Protein AF-A0A2M7FIM4-F1 (afdb_monomer_lite)

Radius of gyration: 11.55 Å; chains: 1; bounding box: 28×25×22 Å

Structure (mmCIF, N/CA/C/O backbone):
data_AF-A0A2M7FIM4-F1
#
_entry.id   AF-A0A2M7FIM4-F1
#
loop_
_atom_site.group_PDB
_atom_site.id
_atom_site.type_symbol
_atom_site.label_atom_id
_atom_site.label_alt_id
_atom_site.label_comp_id
_atom_site.label_asym_id
_atom_site.label_entity_id
_atom_site.label_seq_id
_atom_site.pdbx_PDB_ins_code
_atom_site.Cartn_x
_atom_site.Cartn_y
_atom_site.Cartn_z
_atom_site.occupancy
_atom_site.B_iso_or_equiv
_atom_site.auth_seq_id
_atom_site.auth_comp_id
_atom_site.auth_asym_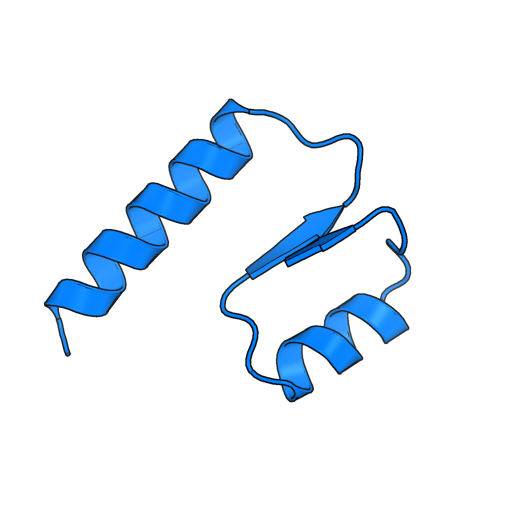id
_atom_site.auth_atom_id
_atom_site.pdbx_PDB_model_num
ATOM 1 N N . MET A 1 1 ? 2.288 -3.143 2.611 1.00 96.31 1 MET A N 1
ATOM 2 C CA . MET A 1 1 ? 3.751 -3.161 2.400 1.00 96.31 1 MET A CA 1
ATOM 3 C C . MET A 1 1 ? 4.144 -1.956 1.565 1.00 96.31 1 MET A C 1
ATOM 5 O O . MET A 1 1 ? 3.521 -1.729 0.537 1.00 96.31 1 MET A O 1
ATOM 9 N N . ILE A 1 2 ? 5.161 -1.211 2.000 1.00 97.81 2 ILE A N 1
ATOM 10 C CA . ILE A 1 2 ? 5.721 -0.065 1.273 1.00 97.81 2 ILE A CA 1
ATOM 11 C C . ILE A 1 2 ? 7.189 -0.370 0.965 1.00 97.81 2 ILE A C 1
ATOM 13 O O . ILE A 1 2 ? 7.951 -0.686 1.880 1.00 97.81 2 ILE A O 1
ATOM 17 N N . THR A 1 3 ? 7.605 -0.309 -0.300 1.00 97.62 3 THR A N 1
ATOM 18 C CA . THR A 1 3 ? 8.956 -0.731 -0.713 1.00 97.62 3 THR A CA 1
ATOM 19 C C . THR A 1 3 ? 9.410 -0.060 -2.008 1.00 97.62 3 THR A C 1
ATOM 21 O O . THR A 1 3 ? 8.593 0.371 -2.809 1.00 97.62 3 THR A O 1
ATOM 24 N N . SER A 1 4 ? 10.720 0.012 -2.254 1.00 97.81 4 SER A N 1
ATOM 25 C CA . SER A 1 4 ? 11.268 0.494 -3.536 1.00 97.81 4 SER A CA 1
ATOM 26 C C . SER A 1 4 ? 11.228 -0.566 -4.651 1.00 97.81 4 SER A C 1
ATOM 28 O O . SER A 1 4 ? 11.606 -0.287 -5.783 1.00 97.81 4 SER A O 1
ATOM 30 N N . ARG A 1 5 ? 10.81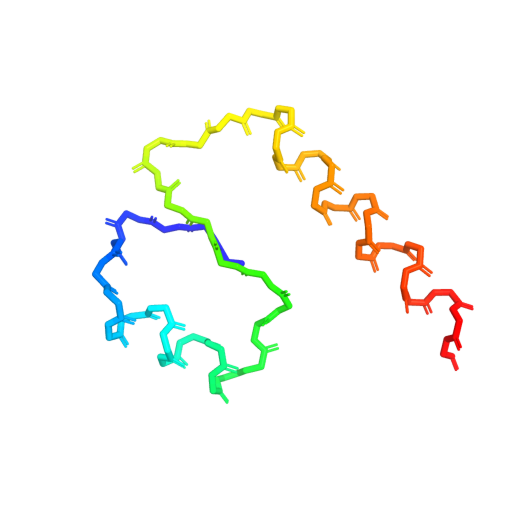5 -1.804 -4.347 1.00 96.75 5 ARG A N 1
ATOM 31 C CA . ARG A 1 5 ? 10.825 -2.940 -5.286 1.00 96.75 5 ARG A CA 1
ATOM 32 C C . ARG A 1 5 ? 9.559 -2.980 -6.151 1.00 96.75 5 ARG A C 1
ATOM 34 O O . ARG A 1 5 ? 8.735 -3.858 -5.972 1.00 96.75 5 ARG A O 1
ATOM 41 N N . THR A 1 6 ? 9.387 -2.060 -7.091 1.00 94.88 6 THR A N 1
ATOM 42 C CA . THR A 1 6 ? 8.094 -1.859 -7.784 1.00 94.88 6 THR A CA 1
ATOM 43 C C . THR A 1 6 ? 7.750 -2.848 -8.903 1.00 94.88 6 THR A C 1
ATOM 45 O O . THR A 1 6 ? 6.635 -2.792 -9.410 1.00 94.88 6 THR A O 1
ATOM 48 N N . ALA A 1 7 ? 8.656 -3.753 -9.288 1.00 96.81 7 ALA A N 1
ATOM 49 C CA . ALA A 1 7 ? 8.384 -4.733 -10.344 1.00 96.81 7 ALA A CA 1
ATOM 50 C C . ALA A 1 7 ? 7.254 -5.708 -9.959 1.00 96.81 7 ALA A C 1
ATOM 52 O O . ALA A 1 7 ? 7.207 -6.171 -8.817 1.00 96.81 7 ALA A O 1
ATOM 53 N N . ASP A 1 8 ? 6.417 -6.090 -10.929 1.00 96.50 8 ASP A N 1
ATOM 54 C CA . ASP A 1 8 ? 5.200 -6.892 -10.706 1.00 96.50 8 ASP A CA 1
ATOM 55 C C . ASP A 1 8 ? 5.459 -8.193 -9.942 1.00 96.50 8 ASP A C 1
ATOM 57 O O . ASP A 1 8 ? 4.776 -8.480 -8.965 1.00 96.50 8 ASP A O 1
ATOM 61 N N . LYS A 1 9 ? 6.556 -8.897 -10.249 1.00 97.62 9 LYS A N 1
ATOM 62 C CA . LYS A 1 9 ? 6.9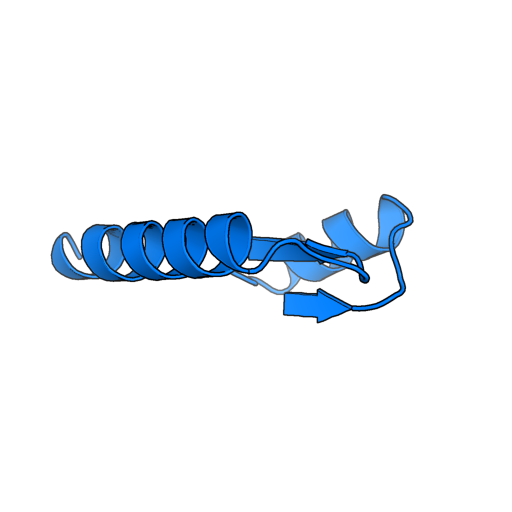67 -10.110 -9.516 1.00 97.62 9 LYS A CA 1
ATOM 63 C C . LYS A 1 9 ? 7.062 -9.920 -7.994 1.00 97.62 9 LYS A C 1
ATOM 65 O O . LYS A 1 9 ? 6.848 -10.860 -7.235 1.00 97.62 9 LYS A O 1
ATOM 70 N N . HIS A 1 10 ? 7.430 -8.725 -7.527 1.00 98.06 10 HIS A N 1
ATOM 71 C CA . HIS A 1 10 ? 7.530 -8.422 -6.100 1.00 98.06 10 HIS A CA 1
ATOM 72 C C . HIS A 1 10 ? 6.172 -8.093 -5.488 1.00 98.06 10 HIS A C 1
ATOM 74 O O . HIS A 1 10 ? 5.948 -8.438 -4.327 1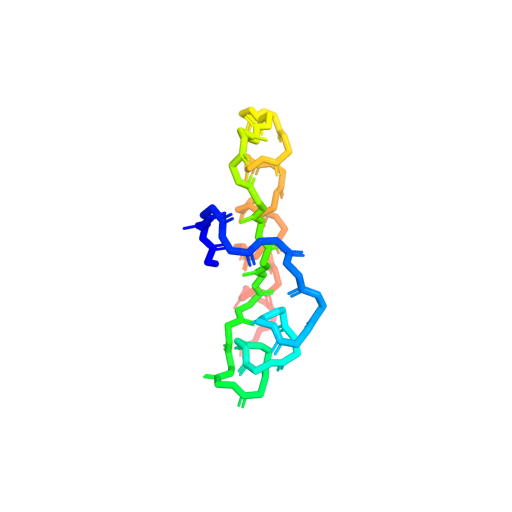.00 98.06 10 HIS A O 1
ATOM 80 N N . ARG A 1 11 ? 5.287 -7.447 -6.255 1.00 96.69 11 ARG A N 1
ATOM 81 C CA . ARG A 1 11 ? 3.891 -7.226 -5.870 1.00 96.69 11 ARG A CA 1
ATOM 82 C C . ARG A 1 11 ? 3.185 -8.568 -5.718 1.00 96.69 11 ARG A C 1
ATOM 84 O O . ARG A 1 11 ? 2.647 -8.830 -4.647 1.00 96.69 11 ARG A O 1
ATOM 91 N N . ASP A 1 12 ? 3.268 -9.426 -6.729 1.00 97.38 12 ASP A N 1
ATOM 92 C CA . ASP A 1 12 ? 2.624 -10.743 -6.742 1.00 97.38 12 ASP A CA 1
ATOM 93 C C . ASP A 1 12 ? 3.102 -11.604 -5.577 1.00 97.38 12 ASP A C 1
ATOM 95 O O . ASP A 1 12 ? 2.297 -12.143 -4.820 1.00 97.38 12 ASP A O 1
ATOM 99 N N . HIS A 1 13 ? 4.420 -11.663 -5.370 1.00 97.69 13 HIS A N 1
ATOM 100 C CA . HIS A 1 13 ? 4.987 -12.400 -4.249 1.00 97.69 13 HIS A CA 1
ATOM 101 C C . HIS A 1 13 ? 4.517 -11.851 -2.895 1.00 97.69 13 HIS A C 1
ATOM 103 O O . HIS A 1 13 ? 4.164 -12.617 -2.005 1.00 97.69 13 HIS A O 1
ATOM 109 N N . ALA A 1 14 ? 4.465 -10.529 -2.721 1.00 97.81 14 ALA A N 1
ATOM 110 C CA . ALA A 1 14 ? 3.982 -9.943 -1.475 1.00 97.81 14 ALA A CA 1
ATOM 111 C C . ALA A 1 14 ? 2.490 -10.227 -1.237 1.00 97.81 14 ALA A C 1
ATOM 113 O O . ALA A 1 14 ? 2.103 -10.509 -0.104 1.00 97.81 14 ALA A O 1
ATOM 114 N N . LEU A 1 15 ? 1.663 -10.197 -2.287 1.00 96.50 15 LEU A N 1
ATOM 115 C CA . LEU A 1 15 ? 0.246 -10.558 -2.198 1.00 96.50 15 LEU A CA 1
ATOM 116 C C . LEU A 1 15 ? 0.065 -12.035 -1.821 1.00 96.50 15 LEU A C 1
ATOM 118 O O . LEU A 1 15 ? -0.757 -12.338 -0.961 1.00 96.50 15 LEU A O 1
ATOM 122 N N . GLN A 1 16 ? 0.880 -12.941 -2.372 1.00 97.75 16 GLN A N 1
ATOM 123 C CA . GLN A 1 16 ? 0.896 -14.358 -1.974 1.00 97.75 16 GLN A CA 1
ATOM 124 C C . GLN A 1 16 ? 1.273 -14.560 -0.500 1.00 97.75 16 GLN A C 1
ATOM 126 O O . GLN A 1 16 ? 0.770 -15.478 0.140 1.00 97.75 16 GLN A O 1
ATOM 131 N N . LEU A 1 17 ? 2.124 -13.693 0.056 1.00 97.69 17 LEU A N 1
ATOM 132 C CA . LEU A 1 17 ? 2.476 -13.693 1.481 1.00 97.69 17 LEU A CA 1
ATOM 133 C C . LEU A 1 17 ? 1.378 -13.101 2.385 1.00 97.69 17 LEU A C 1
ATOM 135 O O . LEU A 1 17 ? 1.563 -13.032 3.598 1.00 97.69 17 LEU A O 1
ATOM 139 N N . GLY A 1 18 ? 0.246 -12.669 1.821 1.00 96.69 18 GLY A N 1
ATOM 140 C CA . GLY A 1 18 ? -0.909 -12.195 2.582 1.00 96.69 18 GLY A CA 1
ATOM 141 C C . GLY A 1 18 ? -0.835 -10.730 3.009 1.00 96.69 18 GLY A C 1
ATOM 142 O O . GLY A 1 18 ? -1.528 -10.336 3.947 1.00 96.69 18 GLY A O 1
ATOM 143 N N . VAL A 1 19 ? -0.021 -9.893 2.352 1.00 97.19 19 VAL A N 1
ATOM 144 C CA . VAL A 1 19 ? -0.061 -8.447 2.629 1.00 97.19 19 VAL A CA 1
ATOM 145 C C . VAL A 1 19 ? -1.403 -7.859 2.191 1.00 97.19 19 VAL A C 1
ATOM 147 O O . VAL A 1 19 ? -1.888 -8.136 1.098 1.00 97.19 19 VAL A O 1
ATOM 150 N N . ASN A 1 20 ? -1.976 -6.972 3.003 1.00 95.75 20 ASN A N 1
ATOM 151 C CA . ASN A 1 20 ? -3.278 -6.370 2.692 1.00 95.75 20 ASN A CA 1
ATOM 152 C C . ASN A 1 20 ? -3.222 -5.337 1.550 1.00 95.75 20 ASN A C 1
ATOM 154 O O . ASN A 1 20 ? -4.221 -5.078 0.889 1.00 95.75 20 ASN A O 1
ATOM 158 N N . ALA A 1 21 ? -2.059 -4.716 1.337 1.00 95.12 21 ALA A N 1
ATOM 159 C CA . ALA A 1 21 ? -1.832 -3.725 0.288 1.00 95.12 21 ALA A CA 1
ATOM 160 C C . ALA A 1 21 ? -0.343 -3.643 -0.080 1.00 95.12 21 ALA A C 1
ATOM 162 O O . ALA A 1 21 ? 0.527 -3.952 0.743 1.00 95.12 21 ALA A O 1
ATOM 163 N N . TYR A 1 22 ? -0.041 -3.172 -1.293 1.00 97.19 22 TYR A N 1
ATOM 164 C CA . TYR A 1 22 ? 1.320 -3.015 -1.810 1.00 97.19 22 TYR A CA 1
ATOM 165 C C . TYR A 1 22 ? 1.515 -1.649 -2.477 1.00 97.19 22 TYR A C 1
ATOM 167 O O . TYR A 1 22 ? 0.828 -1.344 -3.452 1.00 97.19 22 TYR A O 1
ATOM 175 N N . MET A 1 23 ? 2.473 -0.862 -1.983 1.00 97.44 23 MET A N 1
ATOM 176 C CA . MET A 1 23 ? 2.789 0.486 -2.469 1.00 97.44 23 MET A CA 1
ATOM 177 C C . MET A 1 23 ? 4.289 0.639 -2.756 1.00 97.44 23 MET A C 1
ATOM 179 O O . MET A 1 23 ? 5.143 0.151 -2.008 1.00 97.44 23 MET A O 1
ATOM 183 N N . GLY A 1 24 ? 4.599 1.321 -3.858 1.00 97.06 24 GLY A N 1
ATOM 184 C CA . GLY A 1 24 ? 5.960 1.661 -4.269 1.00 97.06 24 GLY A CA 1
ATOM 185 C C . GLY A 1 24 ? 6.449 2.962 -3.632 1.00 97.06 24 GLY A C 1
ATOM 186 O O . GLY A 1 24 ? 5.643 3.827 -3.321 1.00 97.06 24 GLY A O 1
ATOM 187 N N . LYS A 1 25 ? 7.763 3.129 -3.452 1.00 97.06 25 LYS A N 1
ATOM 188 C CA . LYS A 1 25 ? 8.365 4.439 -3.137 1.00 97.06 25 LYS A CA 1
ATOM 189 C C . LYS A 1 25 ? 8.767 5.186 -4.427 1.00 97.06 25 LYS A C 1
ATOM 191 O O . LYS A 1 25 ? 9.262 4.521 -5.337 1.00 97.06 25 LYS A O 1
ATOM 196 N N . PRO A 1 26 ? 8.682 6.531 -4.470 1.00 96.50 26 PRO A N 1
ATOM 197 C CA . PRO A 1 26 ? 7.969 7.381 -3.516 1.00 96.50 26 PRO A CA 1
ATOM 198 C C . PRO A 1 26 ? 6.453 7.168 -3.643 1.00 96.50 26 PRO A C 1
ATOM 200 O O . PRO A 1 26 ? 5.957 6.906 -4.734 1.00 96.50 26 PRO A O 1
ATOM 203 N N . TYR A 1 27 ? 5.735 7.260 -2.528 1.00 96.25 27 TYR A N 1
ATOM 204 C CA . TYR A 1 27 ? 4.273 7.200 -2.500 1.00 96.25 27 TYR A CA 1
ATOM 205 C C . TYR A 1 27 ? 3.712 8.556 -2.083 1.00 96.25 27 TYR A C 1
ATOM 207 O O . TYR A 1 27 ? 4.418 9.355 -1.464 1.00 96.25 27 TYR A O 1
ATOM 215 N N . GLN A 1 28 ? 2.443 8.794 -2.405 1.00 97.94 28 GLN A N 1
ATOM 216 C CA . GLN A 1 28 ? 1.717 9.963 -1.924 1.00 97.94 28 GLN A CA 1
ATOM 217 C C . GLN A 1 28 ? 1.129 9.675 -0.542 1.00 97.94 28 GLN A C 1
ATOM 219 O O . GLN A 1 28 ? 0.597 8.590 -0.301 1.00 97.94 28 GLN A O 1
ATOM 224 N N . GLU A 1 29 ? 1.245 10.635 0.373 1.00 97.75 29 GLU A N 1
ATOM 225 C CA . GLU A 1 29 ? 0.749 10.486 1.745 1.00 97.75 29 GLU A CA 1
ATOM 226 C C . GLU A 1 29 ? -0.772 10.298 1.778 1.00 97.75 29 GLU A C 1
ATOM 228 O 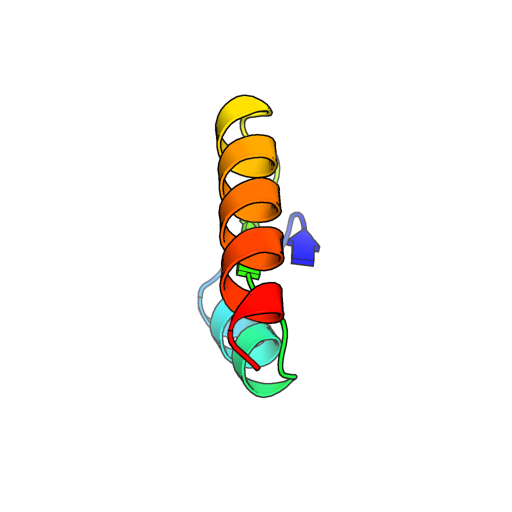O . GLU A 1 29 ? -1.255 9.402 2.467 1.00 97.75 29 GLU A O 1
ATOM 233 N N . ASP A 1 30 ? -1.502 11.039 0.944 1.00 98.12 30 ASP A N 1
ATOM 234 C CA . ASP A 1 30 ? -2.957 10.919 0.823 1.00 98.12 30 ASP A CA 1
ATOM 235 C C . ASP A 1 30 ? -3.383 9.504 0.397 1.00 98.12 30 ASP A C 1
ATOM 237 O O . ASP A 1 30 ? -4.277 8.917 1.004 1.00 98.12 30 ASP A O 1
ATOM 241 N N . GLU A 1 31 ? -2.682 8.900 -0.573 1.00 97.19 31 GLU A N 1
ATOM 242 C CA . GLU A 1 31 ? -2.941 7.520 -1.015 1.00 97.19 31 GLU A CA 1
ATOM 243 C C . GLU A 1 31 ? -2.685 6.512 0.117 1.00 97.19 31 GLU A C 1
ATOM 245 O O . GLU A 1 31 ? -3.429 5.541 0.285 1.00 97.19 31 GLU A O 1
ATOM 250 N N . LEU A 1 32 ? -1.643 6.738 0.925 1.00 97.56 32 LEU A N 1
ATOM 251 C CA . LEU A 1 32 ? -1.347 5.886 2.074 1.00 97.56 32 LEU A CA 1
ATOM 252 C C . LEU A 1 32 ? -2.454 5.980 3.128 1.00 97.56 32 LEU A C 1
ATOM 254 O O . LEU A 1 32 ? -2.924 4.946 3.611 1.00 97.56 32 LEU A O 1
ATOM 258 N N . LEU A 1 33 ? -2.860 7.199 3.488 1.00 97.94 33 LEU A N 1
ATOM 259 C CA . LEU A 1 33 ? -3.903 7.437 4.484 1.00 97.94 33 LEU A CA 1
ATOM 260 C C . LEU A 1 33 ? -5.239 6.839 4.039 1.00 97.94 33 LEU A C 1
ATOM 262 O O . LEU A 1 33 ? -5.902 6.172 4.837 1.00 97.94 33 LEU A O 1
ATOM 266 N N . GLU A 1 34 ? -5.592 6.985 2.762 1.00 97.38 34 GLU A N 1
ATOM 267 C CA . GLU A 1 34 ? -6.791 6.373 2.191 1.00 97.38 34 GLU A CA 1
ATOM 268 C C . GLU A 1 34 ? -6.739 4.841 2.302 1.00 97.38 34 GLU A C 1
ATOM 270 O O . GLU A 1 34 ? -7.695 4.211 2.764 1.00 97.38 34 GLU A O 1
ATOM 275 N N . LYS A 1 35 ? -5.597 4.226 1.964 1.00 96.38 35 LYS A N 1
ATOM 276 C CA . LYS A 1 35 ? -5.422 2.770 2.073 1.00 96.38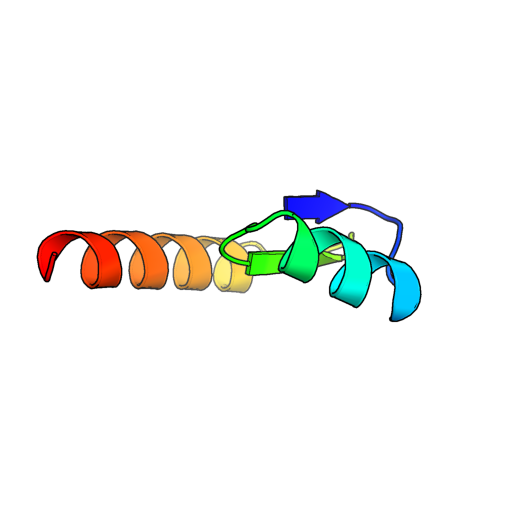 35 LYS A CA 1
ATOM 277 C C . LYS A 1 35 ? -5.548 2.281 3.511 1.00 96.38 35 LYS A C 1
ATOM 279 O O . LYS A 1 35 ? -6.168 1.247 3.752 1.00 96.38 35 LYS A O 1
ATOM 284 N N . ILE A 1 36 ? -4.970 3.009 4.465 1.00 96.38 36 ILE A N 1
ATOM 285 C CA . ILE A 1 36 ? -5.073 2.687 5.893 1.00 96.38 36 ILE A CA 1
ATOM 286 C C . ILE A 1 36 ? -6.534 2.766 6.342 1.00 96.38 36 ILE A C 1
ATOM 288 O O . ILE A 1 36 ? -7.025 1.818 6.955 1.00 96.38 36 ILE A O 1
ATOM 292 N N . ALA A 1 37 ? -7.245 3.843 5.999 1.00 96.75 37 ALA A N 1
ATOM 293 C CA . ALA A 1 37 ? -8.653 4.010 6.350 1.00 96.75 37 ALA A CA 1
ATOM 294 C C . ALA A 1 37 ? -9.523 2.871 5.785 1.00 96.75 37 ALA A C 1
ATOM 296 O O . ALA A 1 37 ? -10.287 2.255 6.529 1.00 96.75 37 ALA A O 1
ATOM 297 N N . GLN A 1 38 ? -9.345 2.520 4.506 1.00 95.62 38 GLN A N 1
ATOM 298 C CA . GLN A 1 38 ? -10.047 1.399 3.863 1.00 95.62 38 GLN A CA 1
ATOM 299 C C . GLN A 1 38 ? -9.803 0.063 4.589 1.00 95.62 38 GLN A C 1
ATOM 301 O O . GLN A 1 38 ? -10.733 -0.726 4.780 1.00 95.62 38 GLN A O 1
ATOM 306 N N . LEU A 1 39 ? -8.562 -0.193 5.018 1.00 94.69 39 LEU A N 1
ATOM 307 C CA . LEU A 1 39 ? -8.193 -1.420 5.730 1.00 94.69 39 LEU A CA 1
ATOM 308 C C . LEU A 1 39 ? -8.749 -1.487 7.158 1.00 94.69 39 LEU A C 1
ATOM 310 O O . LEU A 1 39 ? -9.013 -2.586 7.642 1.00 94.69 39 LEU A O 1
ATOM 314 N N . LEU A 1 40 ? -8.927 -0.350 7.834 1.00 95.19 40 LEU A N 1
ATOM 315 C CA . LEU A 1 40 ? -9.543 -0.298 9.165 1.00 95.19 40 LEU A CA 1
ATOM 316 C C . LEU A 1 40 ? -11.054 -0.555 9.101 1.00 95.19 40 LEU A C 1
ATOM 318 O O . LEU A 1 40 ? -11.576 -1.331 9.902 1.00 95.19 40 LEU A O 1
ATOM 322 N N . VAL A 1 41 ? -11.742 0.028 8.113 1.00 93.81 41 VAL A N 1
ATOM 323 C CA . VAL A 1 41 ? -13.178 -0.218 7.886 1.00 93.81 41 VAL A CA 1
ATOM 324 C C . VAL A 1 41 ? -13.417 -1.688 7.543 1.00 93.81 41 VAL A C 1
ATOM 326 O O . VAL A 1 41 ? -14.196 -2.353 8.215 1.00 93.81 41 VAL A O 1
ATOM 329 N N . SER A 1 42 ? -12.653 -2.237 6.592 1.00 84.12 42 SER A N 1
ATOM 330 C CA . SER A 1 42 ? -12.796 -3.636 6.151 1.00 84.12 42 SER A CA 1
ATOM 331 C C . SER A 1 42 ? -12.504 -4.676 7.245 1.00 84.12 42 SER A C 1
ATOM 333 O O . SER A 1 42 ? -12.869 -5.840 7.095 1.00 84.12 42 SER A O 1
ATOM 335 N N . GLN A 1 43 ? -11.802 -4.298 8.320 1.00 75.69 43 GLN A N 1
ATOM 336 C CA . GLN A 1 43 ? -11.566 -5.171 9.477 1.00 75.69 43 GLN A CA 1
ATOM 337 C C . GLN A 1 43 ? -12.685 -5.124 10.516 1.00 75.69 43 GLN A C 1
ATOM 339 O O . GLN A 1 43 ? -12.770 -6.036 11.325 1.00 75.69 43 GLN A O 1
ATOM 344 N N . SER A 1 44 ? -13.528 -4.092 10.496 1.00 70.44 44 SER A N 1
ATOM 345 C CA . SER A 1 44 ? -14.643 -3.955 11.441 1.00 70.44 44 SER A CA 1
ATOM 346 C C . SER A 1 44 ? -15.841 -4.836 11.058 1.00 70.44 44 SER A C 1
ATOM 348 O O . SER A 1 44 ? -16.689 -5.111 11.900 1.00 70.44 44 SER A O 1
ATOM 350 N N . ASP A 1 45 ? -15.882 -5.294 9.802 1.00 60.34 45 ASP A N 1
ATOM 351 C CA . ASP A 1 45 ? -16.922 -6.170 9.244 1.00 60.34 45 ASP A CA 1
ATOM 352 C C . ASP A 1 45 ? -16.608 -7.678 9.384 1.00 60.34 45 ASP A C 1
ATOM 354 O O . ASP A 1 45 ? -17.371 -8.517 8.899 1.00 60.34 45 ASP A O 1
ATOM 358 N N . LYS A 1 46 ? -15.480 -8.040 10.013 1.00 54.25 46 LYS A N 1
ATOM 359 C CA . LYS A 1 46 ? -15.093 -9.426 10.331 1.00 54.25 46 LYS A CA 1
ATOM 360 C C . LYS A 1 46 ? -15.178 -9.690 11.825 1.00 54.25 46 LYS A C 1
ATOM 362 O O . LYS A 1 46 ? -15.613 -10.810 12.170 1.00 54.25 46 LYS A O 1
#

Secondary structure (DSSP, 8-state):
-EES--SHHHHHHHHHTT-S--EESS--HHHHHHHHHHHHHHHHT-

pLDDT: mean 93.81, std 9.41, range [54.25, 98.12]

Foldseek 3Di:
DEEQPPDVVVVVVVVVVPDPDYYHPPDDPVVVVVSVVVVVVVVVVD

Sequence (46 aa):
MITSRTADKHRDHALQLGVNAYMGKPYQEDELLEKIAQLLVSQSDK